Protein AF-A0A6N8XDE0-F1 (afdb_monomer_lite)

pLDDT: mean 71.5, std 16.65, range [42.66, 91.94]

Radius of gyration: 17.27 Å; chains: 1; bounding box: 36×26×60 Å

Structure (mmCIF, N/CA/C/O backbone):
data_AF-A0A6N8XDE0-F1
#
_entry.id   AF-A0A6N8XDE0-F1
#
loop_
_atom_site.group_PDB
_atom_site.id
_atom_site.t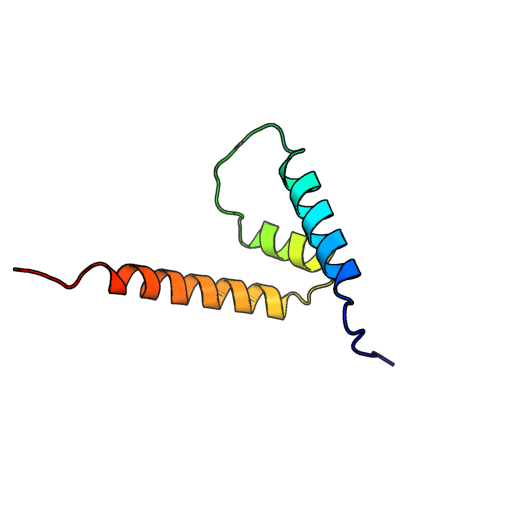ype_symbol
_atom_site.label_atom_id
_atom_site.label_alt_id
_atom_site.label_comp_id
_atom_site.label_asym_id
_atom_site.label_entity_id
_atom_site.label_seq_id
_atom_site.pdbx_PDB_ins_code
_atom_site.Cartn_x
_atom_site.Cartn_y
_atom_site.Cartn_z
_atom_site.occupancy
_atom_site.B_iso_or_equiv
_atom_site.auth_seq_id
_atom_site.auth_comp_id
_atom_site.auth_asym_id
_atom_site.auth_atom_id
_atom_site.pdbx_PDB_model_num
ATOM 1 N N . MET A 1 1 ? -14.688 -7.770 18.746 1.00 44.84 1 MET A N 1
ATOM 2 C CA . MET A 1 1 ? -15.204 -6.495 18.202 1.00 44.84 1 MET A CA 1
ATOM 3 C C . MET A 1 1 ? -14.195 -5.966 17.195 1.00 44.84 1 MET A C 1
ATOM 5 O O . MET A 1 1 ? -13.052 -5.783 17.580 1.00 44.84 1 MET A O 1
ATOM 9 N N . SER A 1 2 ? -14.548 -5.780 15.922 1.00 44.41 2 SER A N 1
ATOM 10 C CA . SER A 1 2 ? -13.644 -5.133 14.958 1.00 44.41 2 SER A CA 1
ATOM 11 C C . SER A 1 2 ? -14.440 -4.104 14.165 1.00 44.41 2 SER A C 1
ATOM 13 O O . SER A 1 2 ? -15.073 -4.403 13.154 1.00 44.41 2 SER A O 1
ATOM 15 N N . GLY A 1 3 ? -14.517 -2.905 14.743 1.00 47.38 3 GLY A N 1
ATOM 16 C CA . GLY A 1 3 ? -15.122 -1.745 14.111 1.00 47.38 3 GLY A CA 1
ATOM 17 C C . GLY A 1 3 ? -14.219 -1.276 12.982 1.00 47.38 3 GLY A C 1
ATOM 18 O O . GLY A 1 3 ? -13.040 -1.000 13.194 1.00 47.38 3 GLY A O 1
ATOM 19 N N . LYS A 1 4 ? -14.779 -1.205 11.778 1.00 58.25 4 LYS A N 1
ATOM 20 C CA . LYS A 1 4 ? -14.154 -0.603 10.604 1.00 58.25 4 LYS A CA 1
ATOM 21 C C . LYS A 1 4 ? -13.989 0.888 10.913 1.00 58.25 4 LYS A C 1
ATOM 23 O O . LYS A 1 4 ? -14.937 1.650 10.753 1.00 58.25 4 LYS A O 1
ATOM 28 N N . ARG A 1 5 ? -12.840 1.290 11.467 1.00 62.94 5 ARG A N 1
ATOM 29 C CA . ARG A 1 5 ? -12.532 2.705 11.705 1.00 62.94 5 ARG A CA 1
ATOM 30 C C . ARG A 1 5 ? -12.452 3.378 10.340 1.00 62.94 5 ARG A C 1
ATOM 32 O O . ARG A 1 5 ? -11.549 3.088 9.562 1.00 62.94 5 ARG A O 1
ATOM 39 N N . ALA A 1 6 ? -13.443 4.209 10.037 1.00 70.12 6 ALA A N 1
ATOM 40 C CA . ALA A 1 6 ? -13.380 5.110 8.903 1.00 70.12 6 ALA A CA 1
ATOM 41 C C . ALA A 1 6 ? -12.176 6.031 9.126 1.00 70.12 6 ALA A C 1
ATOM 43 O O . ALA A 1 6 ? -12.125 6.751 10.121 1.00 70.12 6 ALA A O 1
ATOM 44 N N . ILE A 1 7 ? -11.184 5.931 8.246 1.00 75.69 7 ILE A N 1
ATOM 45 C CA . ILE A 1 7 ? -10.011 6.803 8.250 1.00 75.69 7 ILE A CA 1
ATOM 46 C C . ILE A 1 7 ? -10.489 8.211 7.912 1.00 75.69 7 ILE A C 1
ATOM 48 O O . ILE A 1 7 ? -11.155 8.417 6.893 1.00 75.69 7 ILE A O 1
ATOM 52 N N . SER A 1 8 ? -10.197 9.166 8.789 1.00 82.38 8 SER A N 1
ATOM 53 C CA . SER A 1 8 ? -10.493 10.565 8.511 1.00 82.38 8 SER A CA 1
ATOM 54 C C . SER A 1 8 ? -9.571 11.073 7.401 1.00 82.38 8 SER A C 1
ATOM 56 O O . SER A 1 8 ? -8.500 10.513 7.150 1.00 82.38 8 SER A O 1
ATOM 58 N N . ARG A 1 9 ? -9.960 12.160 6.724 1.00 80.50 9 ARG A N 1
ATOM 59 C CA . ARG A 1 9 ? -9.109 12.767 5.690 1.00 80.50 9 ARG A CA 1
ATOM 60 C C . ARG A 1 9 ? -7.736 13.169 6.244 1.00 80.50 9 ARG A C 1
ATOM 62 O O . ARG A 1 9 ? -6.730 12.994 5.569 1.00 80.50 9 ARG A O 1
ATOM 69 N N . SER A 1 10 ? -7.699 13.621 7.492 1.00 80.75 10 SER A N 1
ATOM 70 C CA . SER A 1 10 ? -6.472 13.990 8.195 1.00 80.75 10 SER A CA 1
ATOM 71 C C . SER A 1 10 ? -5.561 12.793 8.488 1.00 80.75 10 SER A C 1
ATOM 73 O O . SER A 1 10 ? -4.341 12.945 8.456 1.00 80.75 10 SER A O 1
ATOM 75 N N . ASP A 1 11 ? -6.124 11.603 8.728 1.00 83.69 11 ASP A N 1
ATOM 76 C CA . ASP A 1 11 ? -5.334 10.372 8.879 1.00 83.69 11 ASP A CA 1
ATOM 77 C C . ASP A 1 11 ? -4.685 9.981 7.548 1.00 83.69 11 ASP A C 1
ATOM 79 O O . ASP A 1 11 ? -3.517 9.601 7.507 1.00 83.69 11 ASP A O 1
ATOM 83 N N . PHE A 1 12 ? -5.426 10.125 6.446 1.00 81.81 12 PHE A N 1
ATOM 84 C CA . PHE A 1 12 ? -4.910 9.868 5.104 1.00 81.81 12 PHE A CA 1
ATOM 85 C C . PHE A 1 12 ? -3.756 10.813 4.744 1.00 81.81 12 PHE A C 1
ATOM 87 O O . PHE A 1 12 ? -2.712 10.359 4.280 1.00 81.81 12 PHE A O 1
ATOM 94 N N . ASP A 1 13 ? -3.906 12.112 5.008 1.00 86.88 13 ASP A N 1
ATOM 95 C CA . ASP A 1 13 ? -2.865 13.098 4.701 1.00 86.88 13 ASP A CA 1
ATOM 96 C C . ASP A 1 13 ? -1.590 12.865 5.539 1.00 86.88 13 ASP A C 1
ATOM 98 O O . ASP A 1 13 ? -0.477 13.002 5.026 1.00 86.88 13 ASP A O 1
ATOM 102 N N . GLN A 1 14 ? -1.724 12.428 6.799 1.00 89.06 14 GLN A N 1
ATOM 103 C CA . GLN A 1 14 ? -0.577 12.015 7.620 1.00 89.06 14 GLN A CA 1
ATOM 104 C C . GLN A 1 14 ? 0.145 10.789 7.055 1.00 89.06 14 GLN A C 1
ATOM 106 O O . GLN A 1 14 ? 1.376 10.755 7.046 1.00 89.06 14 GLN A O 1
ATOM 111 N N . VAL A 1 15 ? -0.602 9.795 6.570 1.00 85.75 15 VAL A N 1
ATOM 112 C CA . VAL A 1 15 ? -0.024 8.602 5.937 1.00 85.75 15 VAL A CA 1
ATOM 113 C C . VAL A 1 15 ? 0.748 8.985 4.678 1.00 85.75 15 VAL A C 1
ATOM 115 O O . VAL A 1 15 ? 1.889 8.559 4.520 1.00 85.75 15 VAL A O 1
ATOM 118 N N . MET A 1 16 ? 0.167 9.828 3.819 1.00 85.19 16 MET A N 1
ATOM 119 C CA . MET A 1 16 ? 0.822 10.287 2.589 1.00 85.19 16 MET A CA 1
ATOM 120 C C . MET A 1 16 ? 2.104 11.065 2.884 1.00 85.19 16 MET A C 1
ATOM 122 O O . MET A 1 16 ? 3.125 10.832 2.245 1.00 85.19 16 MET A O 1
ATOM 126 N N . ARG A 1 17 ? 2.081 11.951 3.886 1.00 86.62 17 AR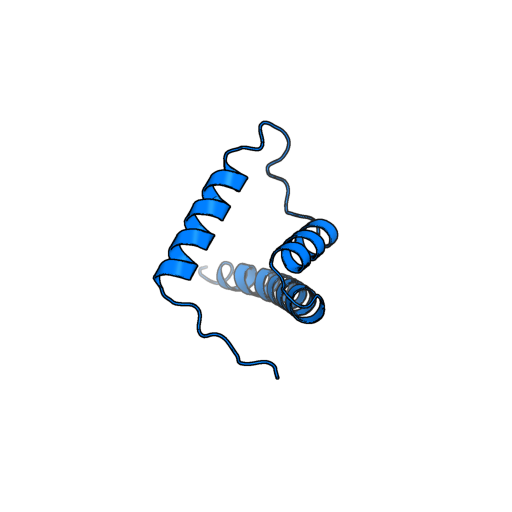G A N 1
ATOM 127 C CA . ARG A 1 17 ? 3.270 12.701 4.301 1.00 86.62 17 ARG A CA 1
ATOM 128 C C . ARG A 1 17 ? 4.384 11.776 4.786 1.00 86.62 17 ARG A C 1
ATOM 130 O O . ARG A 1 17 ? 5.516 11.904 4.336 1.00 86.62 17 ARG A O 1
ATOM 137 N N . ARG A 1 18 ? 4.045 10.814 5.644 1.00 82.88 18 ARG A N 1
ATOM 138 C CA . ARG A 1 18 ? 5.011 9.862 6.200 1.00 82.88 18 ARG A CA 1
ATOM 139 C C . ARG A 1 18 ? 5.573 8.913 5.141 1.00 82.88 18 ARG A C 1
ATOM 141 O O . ARG A 1 18 ? 6.744 8.561 5.206 1.00 82.88 18 ARG A O 1
ATOM 148 N N . ALA A 1 19 ? 4.761 8.522 4.159 1.00 80.25 19 ALA A N 1
ATOM 149 C CA . ALA A 1 19 ? 5.212 7.729 3.019 1.00 80.25 19 ALA A CA 1
ATOM 150 C C . ALA A 1 19 ? 6.222 8.498 2.151 1.00 80.25 19 ALA A C 1
ATOM 152 O O . ALA A 1 19 ? 7.235 7.931 1.755 1.00 80.25 19 ALA A O 1
ATOM 153 N N . SER A 1 20 ? 5.979 9.790 1.902 1.00 72.69 20 SER A N 1
ATOM 154 C CA . SER A 1 20 ? 6.913 10.650 1.164 1.00 72.69 20 SER A CA 1
ATOM 155 C C . SER A 1 20 ? 8.220 10.894 1.920 1.00 72.69 20 SER A C 1
ATOM 157 O O . SER A 1 20 ? 9.277 10.920 1.299 1.00 72.69 20 SER A O 1
ATOM 159 N N . GLU A 1 21 ? 8.161 11.056 3.244 1.00 77.62 21 GLU A N 1
ATOM 160 C CA . GLU A 1 21 ? 9.351 11.201 4.097 1.00 77.62 21 GLU A CA 1
ATOM 161 C C . GLU A 1 21 ? 10.206 9.919 4.057 1.00 77.62 21 GLU A C 1
ATOM 163 O O . GLU A 1 21 ? 11.394 9.987 3.755 1.00 77.62 21 GLU A O 1
ATOM 168 N N . LEU A 1 22 ? 9.588 8.742 4.208 1.00 72.62 22 LEU A N 1
ATOM 169 C CA . LEU A 1 22 ? 10.276 7.445 4.107 1.00 72.62 22 LEU A CA 1
ATOM 170 C C . LEU A 1 22 ? 10.888 7.184 2.722 1.00 72.62 22 LEU A C 1
ATOM 172 O O . LEU A 1 22 ? 11.948 6.574 2.629 1.00 72.62 22 LEU A O 1
ATOM 176 N N . ALA A 1 23 ? 10.239 7.644 1.651 1.00 67.00 23 ALA A N 1
ATOM 177 C CA . ALA A 1 23 ? 10.760 7.512 0.291 1.00 67.00 23 ALA A CA 1
ATOM 178 C C . ALA A 1 23 ? 11.950 8.449 0.004 1.00 67.00 23 ALA A C 1
ATOM 180 O O . ALA A 1 23 ? 12.726 8.185 -0.911 1.00 67.00 23 ALA A O 1
ATOM 181 N N . GLY A 1 24 ? 12.090 9.545 0.758 1.00 62.56 24 GLY A N 1
ATOM 182 C CA . GLY A 1 24 ? 13.185 10.506 0.608 1.00 62.56 24 GLY A CA 1
ATOM 183 C C . GLY A 1 24 ? 14.454 10.153 1.392 1.00 62.56 24 GLY A C 1
ATOM 184 O O . GLY A 1 24 ? 15.518 10.676 1.069 1.00 62.56 24 GLY A O 1
ATOM 185 N N . GLU A 1 25 ? 14.360 9.280 2.400 1.00 53.81 25 GLU A N 1
ATOM 186 C CA . GLU A 1 25 ? 15.459 8.949 3.324 1.00 53.81 25 GLU A CA 1
ATOM 187 C C . GLU A 1 25 ? 16.251 7.673 2.965 1.00 53.81 25 GLU A C 1
ATOM 189 O O . GLU A 1 25 ? 17.105 7.261 3.746 1.00 53.81 25 GLU A O 1
ATOM 194 N N . GLU A 1 26 ? 16.046 7.069 1.788 1.00 50.31 26 GLU A N 1
ATOM 195 C CA . GLU A 1 26 ? 16.884 5.965 1.273 1.00 50.31 26 GLU A CA 1
ATOM 196 C C . GLU A 1 26 ? 17.932 6.485 0.262 1.00 50.31 26 GLU A C 1
ATOM 198 O O . GLU A 1 26 ? 17.663 6.577 -0.942 1.00 50.31 26 GLU A O 1
ATOM 203 N N . PRO A 1 27 ? 19.155 6.843 0.707 1.00 52.81 27 PRO A N 1
ATOM 204 C CA . PRO A 1 27 ? 20.255 7.150 -0.188 1.00 52.81 27 PRO A CA 1
ATOM 205 C C . PRO A 1 27 ? 20.892 5.850 -0.691 1.00 52.81 27 PRO A C 1
ATOM 207 O O . PRO A 1 27 ? 21.834 5.327 -0.101 1.00 52.81 27 PRO A O 1
ATOM 210 N N . GLY A 1 28 ? 20.428 5.390 -1.851 1.00 46.25 28 GLY A N 1
ATOM 211 C CA . GLY A 1 28 ? 21.237 4.573 -2.751 1.00 46.25 28 GLY A CA 1
ATOM 212 C C . GLY A 1 28 ? 20.690 3.185 -3.060 1.00 46.25 28 GLY A C 1
ATOM 213 O O . GLY A 1 28 ? 20.809 2.263 -2.263 1.00 46.25 28 GLY A O 1
ATOM 214 N N . GLY A 1 29 ? 20.280 3.014 -4.319 1.00 44.28 29 GLY A N 1
ATOM 215 C CA . GLY A 1 29 ? 20.508 1.745 -5.006 1.00 44.28 29 GLY A CA 1
ATOM 216 C C . GLY A 1 29 ? 19.282 0.993 -5.499 1.00 44.28 29 GLY A C 1
ATOM 217 O O . GLY A 1 29 ? 19.195 -0.199 -5.248 1.00 44.28 29 GLY A O 1
ATOM 218 N N . ALA A 1 30 ? 18.392 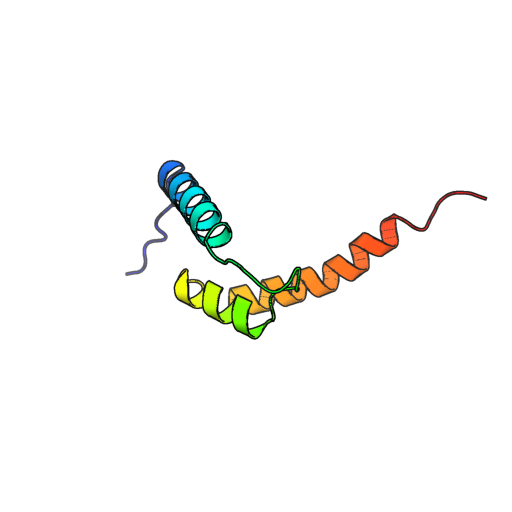1.651 -6.243 1.00 42.66 30 ALA A N 1
ATOM 219 C CA . ALA A 1 30 ? 17.928 1.213 -7.567 1.00 42.66 30 ALA A CA 1
ATOM 220 C C . ALA A 1 30 ? 16.615 1.920 -7.913 1.00 42.66 30 ALA A C 1
ATOM 222 O O . ALA A 1 30 ? 15.667 1.926 -7.135 1.00 42.66 30 ALA A O 1
ATOM 223 N N . GLU A 1 31 ? 16.507 2.403 -9.145 1.00 50.50 31 GLU A N 1
ATOM 224 C CA . GLU A 1 31 ? 15.230 2.487 -9.859 1.00 50.50 31 GLU A CA 1
ATOM 225 C C . GLU A 1 31 ? 14.705 1.056 -10.125 1.00 50.50 31 GLU A C 1
ATOM 227 O O . GLU A 1 31 ? 14.576 0.613 -11.264 1.00 50.50 31 GLU A O 1
ATOM 232 N N . GLY A 1 32 ? 14.514 0.281 -9.058 1.00 50.97 32 GLY A N 1
ATOM 233 C CA . GLY A 1 32 ? 14.241 -1.146 -9.075 1.00 50.97 32 GLY A CA 1
ATOM 234 C C . GLY A 1 32 ? 12.855 -1.395 -8.522 1.00 50.97 32 GLY A C 1
ATOM 235 O O . GLY A 1 32 ? 12.584 -1.145 -7.355 1.00 50.97 32 GLY A O 1
ATOM 236 N N . GLU A 1 33 ? 11.978 -1.857 -9.399 1.00 64.69 33 GLU A N 1
ATOM 237 C CA . GLU A 1 33 ? 10.678 -2.445 -9.099 1.00 64.69 33 GLU A CA 1
ATOM 238 C C . GLU A 1 33 ? 10.687 -3.194 -7.749 1.00 64.69 33 GLU A C 1
ATOM 240 O O . GLU A 1 33 ? 11.464 -4.133 -7.567 1.00 64.69 33 GLU A O 1
ATOM 245 N N . PHE A 1 34 ? 9.850 -2.771 -6.791 1.00 74.00 34 PHE A N 1
ATOM 246 C CA . PHE A 1 34 ? 9.735 -3.462 -5.503 1.00 74.00 34 PHE A CA 1
ATOM 247 C C . PHE A 1 34 ? 9.426 -4.941 -5.737 1.00 74.00 34 PHE A C 1
ATOM 249 O O . PHE A 1 34 ? 8.472 -5.281 -6.446 1.00 74.00 34 PHE A O 1
ATOM 256 N N . THR A 1 35 ? 10.189 -5.831 -5.108 1.00 81.38 35 THR A N 1
ATOM 257 C CA . THR A 1 35 ? 9.920 -7.263 -5.219 1.00 81.38 35 THR A CA 1
ATOM 258 C C . THR A 1 35 ? 8.620 -7.621 -4.498 1.00 81.38 35 THR A C 1
ATOM 260 O O . THR A 1 35 ? 8.229 -6.988 -3.514 1.00 81.38 35 THR A O 1
ATOM 263 N N . ASP A 1 36 ? 7.954 -8.696 -4.935 1.00 81.00 36 ASP A N 1
ATOM 264 C CA . ASP A 1 36 ? 6.732 -9.196 -4.285 1.00 81.00 36 ASP A CA 1
ATOM 265 C C . ASP A 1 36 ? 6.913 -9.383 -2.766 1.00 81.00 36 ASP A C 1
ATOM 267 O O . ASP A 1 36 ? 5.991 -9.150 -1.984 1.00 81.00 36 ASP A O 1
ATOM 271 N N . VAL A 1 37 ? 8.112 -9.784 -2.336 1.00 84.94 37 VAL A N 1
ATOM 272 C CA . VAL A 1 37 ? 8.459 -10.001 -0.926 1.00 84.94 37 VAL A CA 1
ATOM 273 C C . VAL A 1 37 ? 8.476 -8.686 -0.146 1.00 84.94 37 VAL A C 1
ATOM 275 O O . VAL A 1 37 ? 7.928 -8.619 0.957 1.00 84.94 37 VAL A O 1
ATOM 278 N N . GLU A 1 38 ? 9.054 -7.634 -0.718 1.00 84.81 38 GLU A N 1
ATOM 279 C CA . GLU A 1 38 ? 9.106 -6.304 -0.105 1.00 84.81 38 GLU A CA 1
ATOM 280 C C . GLU A 1 38 ? 7.716 -5.682 -0.021 1.00 84.81 38 GLU A C 1
ATOM 282 O O . GLU A 1 38 ? 7.321 -5.195 1.038 1.00 84.81 38 GLU A O 1
ATOM 287 N N . VAL A 1 39 ? 6.918 -5.802 -1.084 1.00 86.44 39 VAL A N 1
ATOM 288 C CA . VAL A 1 39 ? 5.536 -5.305 -1.092 1.00 86.44 39 VAL A CA 1
ATOM 289 C C . VAL A 1 39 ? 4.685 -6.014 -0.030 1.00 86.44 39 VAL A C 1
ATOM 291 O O . VAL A 1 39 ? 3.892 -5.375 0.667 1.00 86.44 39 VAL A O 1
ATOM 294 N N . LEU A 1 40 ? 4.866 -7.325 0.161 1.00 88.44 40 LEU A N 1
ATOM 295 C CA . LEU A 1 40 ? 4.175 -8.074 1.217 1.00 88.44 40 LEU A CA 1
ATOM 296 C C . LEU A 1 40 ? 4.620 -7.653 2.621 1.00 88.44 40 LEU A C 1
ATOM 298 O O . LEU A 1 40 ? 3.780 -7.574 3.523 1.00 88.44 40 LEU A O 1
ATOM 302 N N . ARG A 1 41 ? 5.913 -7.368 2.815 1.00 87.69 41 ARG A N 1
ATOM 303 C CA . ARG A 1 41 ? 6.453 -6.878 4.088 1.00 87.69 41 ARG A CA 1
ATOM 304 C C . ARG A 1 41 ? 5.894 -5.497 4.433 1.00 87.69 41 ARG A C 1
ATOM 306 O O . ARG A 1 41 ? 5.335 -5.345 5.517 1.00 87.69 41 ARG A O 1
ATOM 313 N N . ILE A 1 42 ? 5.940 -4.549 3.497 1.00 88.62 42 ILE A N 1
ATOM 314 C CA . ILE A 1 42 ? 5.372 -3.200 3.665 1.00 88.62 42 ILE A CA 1
ATOM 315 C C . ILE A 1 42 ? 3.870 -3.292 3.958 1.00 88.62 42 ILE A C 1
ATOM 317 O O . ILE A 1 42 ? 3.364 -2.648 4.876 1.00 88.62 42 ILE A O 1
ATOM 321 N N . GLY A 1 43 ? 3.149 -4.153 3.233 1.00 90.38 43 GLY A N 1
ATOM 322 C CA . GLY A 1 43 ? 1.727 -4.379 3.471 1.00 90.38 43 GLY A CA 1
ATOM 323 C C . GLY A 1 43 ? 1.431 -4.872 4.890 1.00 90.38 43 GLY A C 1
ATOM 324 O O . GLY A 1 43 ? 0.500 -4.379 5.525 1.00 90.38 43 GLY A O 1
ATOM 325 N N . ARG A 1 44 ? 2.240 -5.794 5.425 1.00 89.62 44 ARG A N 1
ATOM 326 C CA . ARG A 1 44 ? 2.108 -6.257 6.816 1.00 89.62 44 ARG A CA 1
ATOM 327 C C . ARG A 1 44 ? 2.415 -5.151 7.826 1.00 89.62 44 ARG A C 1
ATOM 329 O O . ARG A 1 44 ? 1.659 -5.005 8.784 1.00 89.62 44 ARG A O 1
ATOM 336 N N . GLU A 1 45 ? 3.474 -4.375 7.612 1.00 91.81 45 GLU A N 1
ATOM 337 C CA . GLU A 1 45 ? 3.854 -3.247 8.479 1.00 91.81 45 GLU A CA 1
ATOM 338 C C . GLU A 1 45 ? 2.764 -2.159 8.507 1.00 91.81 45 GLU A C 1
ATOM 340 O O . GLU A 1 45 ? 2.479 -1.588 9.558 1.00 91.81 45 GLU A O 1
ATOM 345 N N . ALA A 1 46 ? 2.061 -1.958 7.390 1.00 88.94 46 ALA A N 1
ATOM 346 C CA . ALA A 1 46 ? 0.902 -1.071 7.283 1.00 88.94 46 ALA A CA 1
ATOM 347 C C . ALA A 1 46 ? -0.408 -1.661 7.860 1.00 88.94 46 ALA A C 1
ATOM 349 O O . ALA A 1 46 ? -1.454 -1.011 7.817 1.00 88.94 46 ALA A O 1
ATOM 350 N N . GLY A 1 47 ? -0.391 -2.894 8.379 1.00 91.81 47 GLY A N 1
ATOM 351 C CA . GLY A 1 47 ? -1.570 -3.571 8.932 1.00 91.81 47 GLY A CA 1
ATOM 352 C C . GLY A 1 47 ? -2.516 -4.170 7.883 1.00 91.81 47 GLY A C 1
ATOM 353 O O . GLY A 1 47 ? -3.649 -4.540 8.207 1.00 91.81 47 GLY A O 1
ATOM 354 N N . LEU A 1 48 ? -2.082 -4.290 6.626 1.00 91.94 48 LEU A N 1
ATOM 355 C CA . LEU A 1 48 ? -2.850 -4.949 5.576 1.00 91.94 48 LEU A CA 1
ATOM 356 C C . LEU A 1 48 ? -2.737 -6.468 5.694 1.00 91.94 48 LEU A C 1
ATOM 358 O O . LEU A 1 48 ? -1.676 -7.048 5.930 1.00 91.94 48 LEU A O 1
ATOM 362 N N . ALA A 1 49 ? -3.863 -7.140 5.461 1.00 90.19 49 ALA A N 1
ATOM 363 C CA . ALA A 1 49 ? -3.865 -8.585 5.341 1.00 90.19 49 ALA A CA 1
ATOM 364 C C . ALA A 1 49 ? -3.145 -9.002 4.054 1.00 90.19 49 ALA A C 1
ATOM 366 O O . ALA A 1 49 ? -3.483 -8.542 2.964 1.00 90.19 49 ALA A O 1
ATOM 367 N N . GLU A 1 50 ? -2.225 -9.953 4.172 1.00 87.94 50 GLU A N 1
ATOM 368 C CA . GLU A 1 50 ? -1.389 -10.435 3.068 1.00 87.94 50 GLU A CA 1
ATOM 369 C C . GLU A 1 50 ? -2.192 -10.860 1.827 1.00 87.94 50 GLU A C 1
ATOM 371 O O . GLU A 1 50 ? -1.809 -10.578 0.695 1.00 87.94 50 GLU A O 1
ATOM 376 N N . ARG A 1 51 ? -3.368 -11.465 2.033 1.00 88.81 51 ARG A N 1
ATOM 377 C CA . ARG A 1 51 ? -4.304 -11.841 0.960 1.00 88.81 51 ARG A CA 1
ATOM 378 C C . ARG A 1 51 ? -4.732 -10.661 0.077 1.00 88.81 51 ARG A C 1
ATOM 380 O O . ARG A 1 51 ? -4.952 -10.850 -1.113 1.00 88.81 51 ARG A O 1
ATOM 387 N N . HIS A 1 52 ? -4.869 -9.460 0.644 1.00 89.81 52 HIS A N 1
ATOM 388 C CA . HIS A 1 52 ? -5.260 -8.265 -0.107 1.00 89.81 52 HIS A CA 1
ATOM 389 C C . HIS A 1 52 ? -4.088 -7.754 -0.944 1.00 89.81 52 HIS A C 1
ATOM 391 O O . HIS A 1 52 ? -4.273 -7.402 -2.103 1.00 89.81 52 HIS A O 1
ATOM 397 N N . VAL A 1 53 ? -2.879 -7.801 -0.382 1.00 89.56 53 VAL A N 1
ATOM 398 C CA . VAL A 1 53 ? -1.646 -7.388 -1.061 1.00 89.56 53 VAL A CA 1
ATOM 399 C C . VAL A 1 53 ? -1.339 -8.316 -2.240 1.00 89.56 53 VAL A C 1
ATOM 401 O O . VAL A 1 53 ? -1.135 -7.851 -3.356 1.00 89.56 53 VAL A O 1
ATOM 404 N N . ARG A 1 54 ? -1.416 -9.639 -2.038 1.00 88.94 54 ARG A N 1
ATOM 405 C CA . ARG A 1 54 ? -1.242 -10.631 -3.116 1.00 88.94 54 ARG A CA 1
ATOM 406 C C . ARG A 1 54 ? -2.261 -10.460 -4.242 1.00 88.94 54 ARG A C 1
ATOM 408 O O . ARG A 1 54 ? -1.917 -10.607 -5.414 1.00 88.94 54 ARG A O 1
ATOM 415 N N . ARG A 1 55 ? -3.514 -10.145 -3.894 1.00 87.75 55 ARG A N 1
ATOM 416 C CA . ARG A 1 55 ? -4.565 -9.880 -4.879 1.00 87.75 55 ARG A CA 1
ATOM 417 C C . ARG A 1 55 ? -4.239 -8.642 -5.716 1.00 87.75 55 ARG A C 1
ATOM 419 O O . ARG A 1 55 ? -4.256 -8.745 -6.935 1.00 87.75 55 ARG A O 1
ATOM 426 N N . ALA A 1 56 ? -3.866 -7.532 -5.079 1.00 85.25 56 ALA A N 1
ATOM 427 C CA . ALA A 1 56 ? -3.481 -6.305 -5.775 1.00 85.25 56 ALA A CA 1
ATOM 428 C C . ALA A 1 56 ? -2.257 -6.509 -6.690 1.00 85.25 56 ALA A C 1
ATOM 430 O O . ALA A 1 56 ? -2.258 -6.056 -7.829 1.00 85.25 56 ALA A O 1
ATOM 431 N N . LEU A 1 57 ? -1.252 -7.272 -6.241 1.00 84.69 57 LEU A N 1
ATOM 432 C CA . LEU A 1 57 ? -0.084 -7.638 -7.056 1.00 84.69 57 LEU A CA 1
ATOM 433 C C . LEU A 1 57 ? -0.439 -8.506 -8.274 1.00 84.69 57 LEU A C 1
ATOM 435 O O . LEU A 1 57 ? 0.221 -8.434 -9.312 1.00 84.69 57 LEU A O 1
ATOM 439 N N . THR A 1 58 ? -1.464 -9.350 -8.149 1.00 85.44 58 THR A N 1
ATOM 440 C CA . THR A 1 58 ? -1.972 -10.166 -9.262 1.00 85.44 58 THR A CA 1
ATOM 441 C C . THR A 1 58 ? -2.739 -9.294 -10.254 1.00 85.44 58 THR A C 1
ATOM 443 O O . THR A 1 58 ? -2.500 -9.382 -11.457 1.00 85.44 58 THR A O 1
ATOM 446 N N . GLU A 1 59 ? -3.613 -8.420 -9.747 1.00 80.75 59 GLU A N 1
ATOM 447 C CA . GLU A 1 59 ? -4.400 -7.476 -10.548 1.00 80.75 59 GLU A CA 1
ATOM 448 C C . GLU A 1 59 ? -3.479 -6.537 -11.348 1.00 80.75 59 GLU A C 1
ATOM 450 O O . GLU A 1 59 ? -3.614 -6.466 -12.570 1.00 80.75 59 GLU A O 1
ATOM 455 N N . LEU A 1 60 ? -2.449 -5.959 -10.717 1.00 77.50 60 LEU A N 1
ATOM 456 C CA . LEU A 1 60 ? -1.460 -5.096 -11.374 1.00 77.50 60 LEU A CA 1
ATOM 457 C C . LEU A 1 60 ? -0.697 -5.817 -12.498 1.00 77.50 60 LEU A C 1
ATOM 459 O O . LEU A 1 60 ? -0.521 -5.257 -13.578 1.00 77.50 60 LEU A O 1
ATOM 463 N N . ARG A 1 61 ? -0.301 -7.082 -12.293 1.00 77.69 61 ARG A N 1
ATOM 464 C CA . ARG A 1 61 ? 0.338 -7.903 -13.340 1.00 77.69 61 ARG A CA 1
ATOM 465 C C . ARG A 1 61 ? -0.599 -8.176 -14.515 1.00 77.69 61 ARG A C 1
ATOM 467 O O . ARG A 1 61 ? -0.178 -8.123 -15.669 1.00 77.69 61 ARG A O 1
ATOM 474 N N . THR A 1 62 ? -1.878 -8.425 -14.243 1.00 72.75 62 THR A N 1
ATOM 475 C CA . THR A 1 62 ? -2.879 -8.626 -15.302 1.00 72.75 62 THR A CA 1
ATOM 476 C C . THR A 1 62 ? -3.277 -7.332 -16.020 1.00 72.75 62 THR A C 1
ATOM 478 O O . THR A 1 62 ? -3.551 -7.359 -17.223 1.00 72.75 62 THR A O 1
ATOM 481 N N . GLU A 1 63 ? -3.280 -6.188 -15.332 1.00 63.06 63 GLU A N 1
ATOM 482 C CA . GLU A 1 63 ? -3.586 -4.878 -15.917 1.00 63.06 63 GLU A CA 1
ATOM 483 C C . GLU A 1 63 ? -2.396 -4.264 -16.656 1.00 63.06 63 GLU A C 1
ATOM 485 O O . GLU A 1 63 ? -2.604 -3.651 -17.704 1.00 63.06 63 GLU A O 1
ATOM 490 N N . GLY A 1 64 ? -1.158 -4.509 -16.218 1.00 57.62 64 GLY A N 1
ATOM 491 C CA . GLY A 1 64 ? 0.059 -4.119 -16.938 1.00 57.62 64 GLY A CA 1
ATOM 492 C C . GLY A 1 64 ? 0.111 -4.688 -18.362 1.00 57.62 64 GLY A C 1
ATOM 493 O O . GLY A 1 64 ? 0.504 -3.994 -19.300 1.00 57.62 64 GLY A O 1
ATOM 494 N N . GLY A 1 65 ? -0.420 -5.901 -18.567 1.00 50.66 65 GLY A N 1
ATOM 495 C CA . GLY A 1 65 ? -0.602 -6.497 -19.897 1.00 50.66 65 GLY A CA 1
ATOM 496 C C . GLY A 1 65 ? -1.736 -5.877 -20.730 1.00 50.66 65 GLY A C 1
ATOM 497 O O . GLY A 1 65 ? -1.684 -5.889 -21.961 1.00 50.66 65 GLY A O 1
ATOM 498 N N . ARG A 1 66 ? -2.758 -5.287 -20.093 1.00 45.91 66 ARG A N 1
ATOM 499 C CA . ARG A 1 66 ? -3.869 -4.595 -20.781 1.00 45.91 66 ARG A CA 1
ATOM 500 C C . ARG A 1 66 ? -3.552 -3.135 -21.102 1.00 45.91 66 ARG A C 1
ATOM 502 O O . ARG A 1 66 ? -3.996 -2.643 -22.140 1.00 45.91 66 ARG A O 1
ATOM 509 N N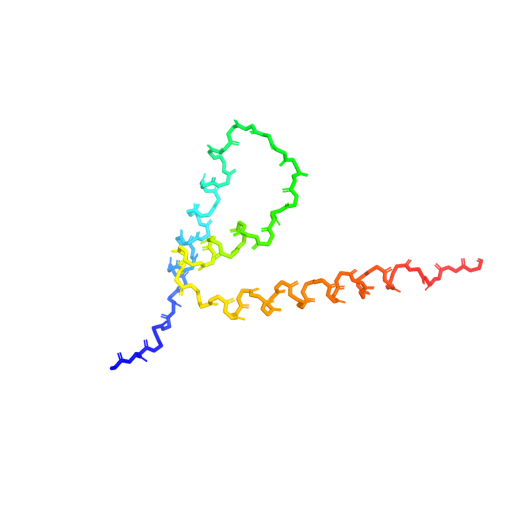 . ALA A 1 67 ? -2.770 -2.457 -20.264 1.00 46.53 67 ALA A N 1
ATOM 510 C CA . ALA A 1 67 ? -2.352 -1.074 -20.475 1.00 46.53 67 ALA A CA 1
ATOM 511 C C . ALA A 1 67 ? -1.422 -0.928 -21.693 1.00 46.53 67 ALA A C 1
ATOM 513 O O . ALA A 1 67 ? -1.541 0.042 -22.441 1.00 46.53 67 ALA A O 1
ATOM 514 N N . LEU A 1 68 ? -0.573 -1.927 -21.975 1.00 50.28 68 LEU A N 1
ATOM 515 C CA . LEU A 1 68 ? 0.280 -1.920 -23.171 1.00 50.28 68 LEU A CA 1
ATOM 516 C C . LEU A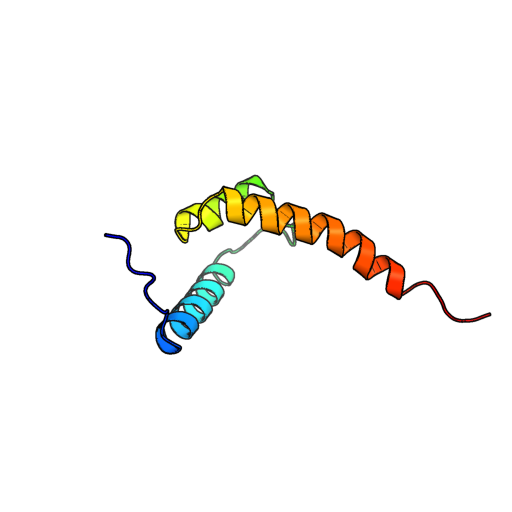 1 68 ? -0.493 -2.188 -24.477 1.00 50.28 68 LEU A C 1
ATOM 518 O O . LEU A 1 68 ? -0.080 -1.728 -2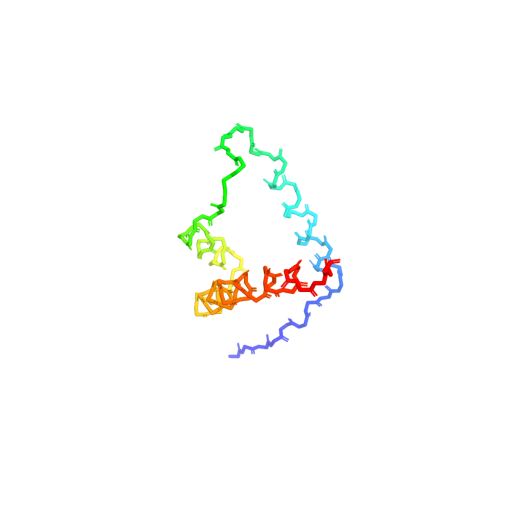5.540 1.00 50.28 68 LEU A O 1
ATOM 522 N N . ARG A 1 69 ? -1.643 -2.876 -24.415 1.00 48.19 69 ARG A N 1
ATOM 523 C CA . ARG A 1 69 ? -2.439 -3.243 -25.602 1.00 48.19 69 ARG A CA 1
ATOM 524 C C . ARG A 1 69 ? -3.325 -2.113 -26.144 1.00 48.19 69 ARG A C 1
ATOM 526 O O . ARG A 1 69 ? -3.865 -2.250 -27.234 1.00 48.19 69 ARG A O 1
ATOM 533 N N . ARG A 1 70 ? -3.469 -0.997 -25.417 1.00 49.81 70 ARG A N 1
ATOM 534 C CA . ARG A 1 70 ? -4.223 0.196 -25.862 1.00 49.81 70 ARG A CA 1
ATOM 535 C C . ARG A 1 70 ? -3.367 1.299 -26.497 1.00 49.81 70 ARG A C 1
ATOM 537 O O . ARG A 1 70 ? -3.906 2.341 -26.843 1.00 49.81 70 ARG A O 1
ATOM 544 N N . ARG A 1 71 ? -2.058 1.075 -26.673 1.00 48.31 71 ARG A N 1
ATOM 545 C CA . ARG A 1 71 ? -1.160 1.984 -27.418 1.00 48.31 71 ARG A CA 1
ATOM 546 C C . ARG A 1 71 ? -0.776 1.497 -28.814 1.00 48.31 71 ARG A C 1
ATOM 548 O O . ARG A 1 71 ? -0.189 2.262 -29.564 1.00 48.31 71 ARG A O 1
ATOM 555 N N . SER A 1 72 ? -1.069 0.246 -29.162 1.00 50.88 72 SER A N 1
ATOM 556 C CA . SER A 1 72 ? -0.720 -0.322 -30.466 1.00 50.88 72 SER A CA 1
ATOM 557 C C . SER A 1 72 ? -2.001 -0.612 -31.232 1.00 50.88 72 SER A C 1
ATOM 559 O O . SER A 1 72 ? -2.577 -1.692 -31.136 1.00 50.88 72 SER A O 1
ATOM 561 N N . GLY A 1 73 ? -2.511 0.410 -31.908 1.00 60.12 73 GLY A N 1
ATOM 562 C CA . GLY A 1 73 ? -3.694 0.275 -32.741 1.00 60.12 73 GLY A CA 1
ATOM 563 C C . GLY A 1 73 ? -4.215 1.615 -33.215 1.00 60.12 73 GLY A C 1
ATOM 564 O O . GLY A 1 73 ? -5.249 2.015 -32.704 1.00 60.12 73 GLY A O 1
ATOM 565 N N . ILE A 1 74 ? -3.464 2.281 -34.107 1.00 59.16 74 ILE A N 1
ATOM 566 C CA . ILE A 1 74 ? -3.849 3.315 -35.103 1.00 59.16 74 ILE A CA 1
ATOM 567 C C . ILE A 1 74 ? -2.572 4.083 -35.519 1.00 59.16 74 ILE A C 1
ATOM 569 O O . ILE A 1 74 ? -1.837 4.503 -34.634 1.00 59.16 74 ILE A O 1
ATOM 573 N N . HIS A 1 75 ? -2.192 4.299 -36.781 1.00 45.53 75 HIS A N 1
ATOM 574 C CA . HIS A 1 75 ? -2.837 4.125 -38.085 1.00 45.53 75 HIS A CA 1
ATOM 575 C C . HIS A 1 75 ? -1.778 3.778 -39.156 1.00 45.53 75 HIS A C 1
ATOM 577 O O . HIS A 1 75 ? -0.599 4.086 -38.984 1.00 45.53 75 HIS A O 1
ATOM 583 N N . GLU A 1 76 ? -2.282 3.109 -40.194 1.00 50.78 76 GLU A N 1
ATOM 584 C CA . GLU A 1 76 ? -1.788 2.919 -41.572 1.00 50.78 76 GLU A CA 1
ATOM 585 C C . GLU A 1 76 ? -0.907 4.038 -42.154 1.00 50.78 76 GLU A C 1
ATOM 587 O O . GLU A 1 76 ? -1.214 5.227 -41.906 1.00 50.78 76 GLU A O 1
#

Foldseek 3Di:
DDDPPDQDPVNVVVVVVVVVVVVVPDPDDDVDDDDLVRQLVVCVVVVHDSVVSVVVVVVCVVVVVVVVVVVPDDDD

Sequence (76 aa):
MSGKRAISRSDFDQVMRRASELAGEEPGGAEGEFTDVEVLRIGREAGLAERHVRRALTELRTEGGRALRRRSGIHE

Secondary structure (DSSP, 8-state):
--------HHHHHHHHHHHHHHHHS--S-------HHHHHHHHHHTT--HHHHHHHHHHHHHHHHHHGGGSS----